Protein AF-O18925-F1 (afdb_monomer_lite)

Foldseek 3Di:
DDDDDDDDDDDDDDDDDDDDDDDDDDDPPPPPPPPPPPVPVPPDVVQVVLLVVLPDDDDDLPQDPVDDDDPVSVVVSVVVSLVVVLVSVLSSLVSHPCSVVDDPVVNVVCSVVVSPD

Sequence (117 aa):
GARKLKKLGNLKLQEEGEASSSTSPNEDQGQRLTVSHIEGYECQPIFLNVLEAIEPGVVCAGHDNNQPDSFAALLSSLNELGERQLVHVVKWAEALPGFRNLHVDDQMAVIQYSWMG

Radius of gyration: 25.47 Å; chains: 1; bounding box: 54×46×54 Å

pLDDT: mean 75.23, std 25.14, range [29.86, 98.12]

Secondary structure (DSSP, 8-state):
-PPPPP--------------------------------TT-SS-HHHHHHHHHHPPPP------TTS---HHHHHHHHHHHHHHHHHHHHHHHHHSTTGGGS-HHHHHHHHHHHH--

Organism: Trichosurus vulpecula (NCBI:txid9337)

Structure (mmCIF, N/CA/C/O backbone):
data_AF-O18925-F1
#
_entry.id   AF-O18925-F1
#
loop_
_atom_site.group_PDB
_atom_site.id
_atom_site.type_symbol
_atom_site.label_atom_id
_atom_site.label_alt_id
_atom_site.label_comp_id
_atom_site.label_asym_id
_atom_site.label_entity_id
_atom_site.label_seq_id
_atom_site.pdbx_PDB_ins_code
_atom_site.Cartn_x
_atom_site.Cartn_y
_atom_site.Cartn_z
_atom_site.occupancy
_atom_site.B_iso_or_equiv
_atom_site.auth_seq_id
_atom_site.auth_comp_id
_atom_site.auth_asym_id
_atom_site.auth_atom_id
_atom_site.pdbx_PDB_model_num
ATOM 1 N N . GLY A 1 1 ? 26.139 35.232 -24.127 1.00 41.44 1 GLY A N 1
ATOM 2 C CA . GLY A 1 1 ? 27.242 35.683 -23.254 1.00 41.44 1 GLY A CA 1
ATOM 3 C C . GLY A 1 1 ? 26.882 35.406 -21.808 1.00 41.44 1 GLY A C 1
ATOM 4 O O . GLY A 1 1 ? 25.783 35.751 -21.403 1.00 41.44 1 GLY A O 1
ATOM 5 N N . ALA A 1 2 ? 27.762 34.707 -21.092 1.00 43.03 2 ALA A N 1
ATOM 6 C CA . ALA A 1 2 ? 27.554 34.097 -19.778 1.00 43.03 2 ALA A CA 1
ATOM 7 C C . ALA A 1 2 ? 27.298 35.094 -18.629 1.00 43.03 2 ALA A C 1
ATOM 9 O O . ALA A 1 2 ? 27.884 36.175 -18.594 1.00 43.03 2 ALA A O 1
ATOM 10 N N . ARG A 1 3 ? 26.477 34.697 -17.645 1.00 62.06 3 ARG A N 1
ATOM 11 C CA . ARG A 1 3 ? 26.323 35.418 -16.371 1.00 62.06 3 ARG A CA 1
ATOM 12 C C . ARG A 1 3 ? 27.359 34.909 -15.365 1.00 62.06 3 ARG A C 1
ATOM 14 O O . ARG A 1 3 ? 27.483 33.710 -15.139 1.00 62.06 3 ARG A O 1
ATOM 21 N N . LYS A 1 4 ? 28.129 35.847 -14.811 1.00 57.34 4 LYS A N 1
ATOM 22 C CA . LYS A 1 4 ? 29.250 35.625 -13.891 1.00 57.34 4 LYS A CA 1
ATOM 23 C C . LYS A 1 4 ? 28.799 35.043 -12.546 1.00 57.34 4 LYS A C 1
ATOM 25 O O . LYS A 1 4 ? 28.034 35.674 -11.825 1.00 57.34 4 LYS A O 1
ATOM 30 N N . LEU A 1 5 ? 29.389 33.909 -12.176 1.00 60.34 5 LEU A N 1
ATOM 31 C CA . LEU A 1 5 ? 29.466 33.409 -10.803 1.00 60.34 5 LEU A CA 1
ATOM 32 C C . LEU A 1 5 ? 30.477 34.258 -10.017 1.00 60.34 5 LEU A C 1
ATOM 34 O O . LEU A 1 5 ? 31.615 34.443 -10.460 1.00 60.34 5 LEU A O 1
ATOM 38 N N . LYS A 1 6 ? 30.072 34.775 -8.854 1.00 57.66 6 LYS A N 1
ATOM 39 C CA . LYS A 1 6 ? 30.988 35.334 -7.855 1.00 57.66 6 LYS A CA 1
ATOM 40 C C . LYS A 1 6 ? 31.239 34.270 -6.795 1.00 57.66 6 LYS A C 1
ATOM 42 O O . LYS A 1 6 ? 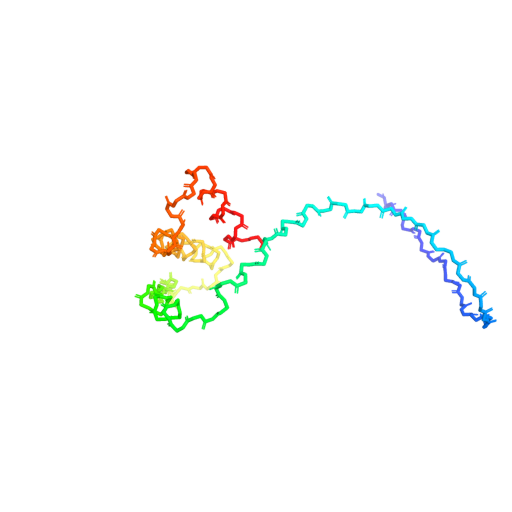30.308 33.703 -6.236 1.00 57.66 6 LYS A O 1
ATOM 47 N N . LYS A 1 7 ? 32.520 33.990 -6.588 1.00 46.81 7 LYS A N 1
ATOM 48 C CA . LYS A 1 7 ? 33.068 32.940 -5.744 1.00 46.81 7 LYS A CA 1
ATOM 49 C C . LYS A 1 7 ? 33.994 33.582 -4.699 1.00 46.81 7 LYS A C 1
ATOM 51 O O . LYS A 1 7 ? 34.743 34.490 -5.046 1.00 46.81 7 LYS A O 1
ATOM 56 N N . LEU A 1 8 ? 33.954 32.992 -3.499 1.00 40.22 8 LEU A N 1
ATOM 57 C CA . LEU A 1 8 ? 34.882 33.035 -2.354 1.00 40.22 8 LEU A CA 1
ATOM 58 C C . LEU A 1 8 ? 34.787 34.189 -1.347 1.00 40.22 8 LEU A C 1
ATOM 60 O O . LEU A 1 8 ? 34.821 35.366 -1.683 1.00 40.22 8 LEU A O 1
ATOM 64 N N . GLY A 1 9 ? 34.773 33.758 -0.085 1.00 33.50 9 GLY A N 1
ATOM 65 C CA . GLY A 1 9 ? 34.952 34.528 1.139 1.00 33.50 9 GLY A CA 1
ATOM 66 C C . GLY A 1 9 ? 35.173 33.555 2.299 1.00 33.50 9 GLY A C 1
ATOM 67 O O . GLY A 1 9 ? 34.317 33.367 3.148 1.00 33.50 9 GLY A O 1
ATOM 68 N N . ASN A 1 10 ? 36.290 32.843 2.241 1.00 37.03 10 ASN A N 1
ATOM 69 C CA . ASN A 1 10 ? 36.839 31.937 3.240 1.00 37.03 10 ASN A CA 1
ATOM 70 C C . ASN A 1 10 ? 37.553 32.750 4.330 1.00 37.03 10 ASN A C 1
ATOM 72 O O . ASN A 1 10 ? 38.547 33.406 4.028 1.00 37.03 10 ASN A O 1
ATOM 76 N N . LEU A 1 11 ? 37.102 32.655 5.586 1.00 38.94 11 LEU A N 1
ATOM 77 C CA . LEU A 1 11 ? 37.883 33.084 6.746 1.00 38.94 11 LEU A CA 1
ATOM 78 C C . LEU A 1 11 ? 38.027 31.926 7.733 1.00 38.94 11 LEU A C 1
ATOM 80 O O . LEU A 1 11 ? 37.102 31.156 7.981 1.00 38.94 11 LEU A O 1
ATOM 84 N N . LYS A 1 12 ? 39.262 31.782 8.193 1.00 32.28 12 LYS A N 1
ATOM 85 C CA . LYS A 1 12 ? 39.818 30.685 8.964 1.00 32.28 12 LYS A CA 1
ATOM 86 C C . LYS A 1 12 ? 39.734 31.014 10.457 1.00 32.28 12 LYS A C 1
ATOM 88 O O . LYS A 1 12 ? 40.010 32.144 10.829 1.00 32.28 12 LYS A O 1
ATOM 93 N N . LEU A 1 13 ? 39.350 29.987 11.215 1.00 32.12 13 LEU A N 1
ATOM 94 C CA . LEU A 1 13 ? 39.704 29.605 12.587 1.00 32.12 13 LEU A CA 1
ATOM 95 C C . LEU A 1 13 ? 40.194 30.645 13.620 1.00 32.12 13 LEU A C 1
ATOM 97 O O . LEU A 1 13 ? 41.164 31.354 13.378 1.00 32.12 13 LEU A O 1
ATOM 101 N N . GLN A 1 14 ? 39.669 30.406 14.835 1.00 29.86 14 GLN A N 1
ATOM 102 C CA . GLN A 1 14 ? 40.340 30.380 16.149 1.00 29.86 14 GLN A CA 1
ATOM 103 C C . GLN A 1 14 ? 40.268 31.651 17.001 1.00 29.86 14 GLN A C 1
ATOM 105 O O . GLN A 1 14 ? 40.945 32.621 16.699 1.00 29.86 14 GLN A O 1
ATOM 110 N N . GLU A 1 15 ? 39.520 31.582 18.113 1.00 31.28 15 GLU A N 1
ATOM 111 C CA . GLU A 1 15 ? 40.071 31.688 19.479 1.00 31.28 15 GLU A CA 1
ATOM 112 C C . GLU A 1 15 ? 39.033 31.234 20.533 1.00 31.28 15 GLU A C 1
ATOM 114 O O . GLU A 1 15 ? 37.828 31.354 20.313 1.00 31.28 15 GLU A O 1
ATOM 119 N N . GLU A 1 16 ? 39.515 30.642 21.631 1.00 34.97 16 GLU A N 1
ATOM 120 C CA . GLU A 1 16 ? 38.760 30.167 22.804 1.00 34.97 16 GLU A CA 1
ATOM 121 C C . GLU A 1 16 ? 38.260 31.312 23.705 1.00 34.97 16 GLU A C 1
ATOM 123 O O . GLU A 1 16 ? 38.868 32.378 23.760 1.00 34.97 16 GLU A O 1
ATOM 128 N N . GLY A 1 17 ? 37.211 31.055 24.498 1.00 32.97 17 GLY A N 1
ATOM 129 C CA . GLY A 1 17 ? 36.827 31.905 25.631 1.00 32.97 17 GLY A CA 1
ATOM 130 C C . GLY A 1 17 ? 35.519 31.470 26.298 1.00 32.97 17 GLY A C 1
ATOM 131 O O . GLY A 1 17 ? 34.456 31.526 25.686 1.00 32.97 17 GLY A O 1
ATOM 132 N N . GLU A 1 18 ? 35.608 31.016 27.549 1.00 31.39 18 GLU A N 1
ATOM 133 C CA . GLU A 1 18 ? 34.506 30.546 28.398 1.00 31.39 18 GLU A CA 1
ATOM 134 C C . GLU A 1 18 ? 33.496 31.635 28.835 1.00 31.39 18 GLU A C 1
ATOM 136 O O . GLU A 1 18 ? 33.819 32.813 28.961 1.00 31.39 18 GLU A O 1
ATOM 141 N N . ALA A 1 19 ? 32.314 31.131 29.225 1.00 33.03 19 ALA A N 1
ATOM 142 C CA . ALA A 1 19 ? 31.346 31.642 30.205 1.00 33.03 19 ALA A CA 1
ATOM 143 C C . ALA A 1 19 ? 30.219 32.617 29.777 1.00 33.03 19 ALA A C 1
ATOM 145 O O . ALA A 1 19 ? 30.422 33.799 29.522 1.00 33.03 19 ALA A O 1
ATOM 146 N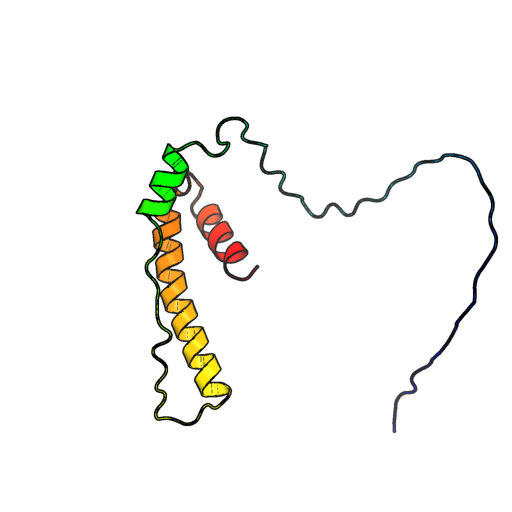 N . SER A 1 20 ? 28.992 32.112 29.997 1.00 30.67 20 SER A N 1
ATOM 147 C CA . SER A 1 20 ? 27.800 32.789 30.558 1.00 30.67 20 SER A CA 1
ATOM 148 C C . SER A 1 20 ? 26.570 32.948 29.645 1.00 30.67 20 SER A C 1
ATOM 150 O O . SER A 1 20 ? 26.576 33.598 28.609 1.00 30.67 20 SER A O 1
ATOM 152 N N . SER A 1 21 ? 25.489 32.334 30.135 1.00 39.88 21 SER A N 1
ATOM 153 C CA . SER A 1 21 ? 24.055 32.399 29.811 1.00 39.88 21 SER A CA 1
ATOM 154 C C . SER A 1 21 ? 23.479 33.640 29.104 1.00 39.88 21 SER A C 1
ATOM 156 O O . SER A 1 21 ? 23.656 34.761 29.577 1.00 39.88 21 SER A O 1
ATOM 158 N N . SER A 1 22 ? 22.617 33.411 28.103 1.00 33.47 22 SER A N 1
ATOM 159 C CA . SER A 1 22 ? 21.286 34.052 27.919 1.00 33.47 22 SER A CA 1
ATOM 160 C C . SER A 1 22 ? 20.631 33.554 26.613 1.00 33.47 22 SER A C 1
ATOM 162 O O . SER A 1 22 ? 21.102 33.808 25.515 1.00 33.47 22 SER A O 1
ATOM 164 N N . THR A 1 23 ? 19.681 32.620 26.695 1.00 40.16 23 THR A N 1
ATOM 165 C CA . THR A 1 23 ? 18.250 32.791 26.355 1.00 40.16 23 THR A CA 1
ATOM 166 C C . THR A 1 23 ? 17.913 33.891 25.333 1.00 40.16 23 THR A C 1
ATOM 168 O O . THR A 1 23 ? 17.910 35.069 25.691 1.00 40.16 23 THR A O 1
ATOM 171 N N . SER A 1 24 ? 17.471 33.508 24.127 1.00 36.22 24 SER A N 1
ATOM 172 C CA . SER A 1 24 ? 16.208 33.993 23.530 1.00 36.22 24 SER A CA 1
ATOM 173 C C . SER A 1 24 ? 15.833 33.267 22.221 1.00 36.22 24 SER A C 1
ATOM 175 O O . SER A 1 24 ? 16.704 32.663 21.596 1.00 36.22 24 SER A O 1
ATOM 177 N N . PRO A 1 25 ? 14.538 33.280 21.843 1.00 46.72 25 PRO A N 1
ATOM 178 C CA . PRO A 1 25 ? 13.903 32.293 20.971 1.00 46.72 25 PRO A CA 1
ATOM 179 C C . PRO A 1 25 ? 13.625 32.839 19.560 1.00 46.72 25 PRO A C 1
ATOM 181 O O . PRO A 1 25 ? 13.456 34.044 19.387 1.00 46.72 25 PRO A O 1
ATOM 184 N N . ASN A 1 26 ? 13.494 31.964 18.558 1.00 35.16 26 ASN A N 1
ATOM 185 C CA . ASN A 1 26 ? 12.544 32.215 17.474 1.00 35.16 26 ASN A CA 1
ATOM 186 C C . ASN A 1 26 ? 12.073 30.909 16.828 1.00 35.16 26 ASN A C 1
ATOM 188 O O . ASN A 1 26 ? 12.821 29.944 16.686 1.00 35.16 26 ASN A O 1
ATOM 192 N N . GLU A 1 27 ? 10.792 30.912 16.519 1.00 40.75 27 GLU A N 1
ATOM 193 C CA . GLU A 1 27 ? 9.903 29.782 16.363 1.00 40.75 27 GLU A CA 1
ATOM 194 C C . GLU A 1 27 ? 9.828 29.365 14.891 1.00 40.75 27 GLU A C 1
ATOM 196 O O . GLU A 1 27 ? 9.225 30.061 14.080 1.00 40.75 27 GLU A O 1
ATOM 201 N N . ASP A 1 28 ? 10.386 28.204 14.544 1.00 41.78 28 ASP A N 1
ATOM 202 C CA . ASP A 1 28 ? 9.869 27.426 13.417 1.00 41.78 28 ASP A CA 1
ATOM 203 C C . ASP A 1 28 ? 8.813 26.482 13.999 1.00 41.78 28 ASP A C 1
ATOM 205 O O . ASP A 1 28 ? 9.086 25.341 14.374 1.00 41.78 28 ASP A O 1
ATOM 209 N N . GLN A 1 29 ? 7.597 27.004 14.182 1.00 46.66 29 GLN A N 1
ATOM 210 C CA . GLN A 1 29 ? 6.419 26.170 14.407 1.00 46.66 29 GLN A CA 1
ATOM 211 C C . GLN A 1 29 ? 6.048 25.502 13.076 1.00 46.66 29 GLN A C 1
ATOM 213 O O . GLN A 1 29 ? 4.980 25.733 12.512 1.00 46.66 29 GLN A O 1
ATOM 218 N N . GLY A 1 30 ? 6.921 24.621 12.580 1.00 44.84 30 GLY A N 1
ATOM 219 C CA . GLY A 1 30 ? 6.431 23.440 11.893 1.00 44.84 30 GLY A CA 1
ATOM 220 C C . GLY A 1 30 ? 5.464 22.787 12.867 1.00 44.84 30 GLY A C 1
ATOM 221 O O . GLY A 1 30 ? 5.854 22.476 13.994 1.00 44.84 30 GLY A O 1
ATOM 222 N N . GLN A 1 31 ? 4.187 22.701 12.491 1.00 43.53 31 GLN A N 1
ATOM 223 C CA . GLN A 1 31 ? 3.152 22.055 13.287 1.00 43.53 31 GLN A CA 1
ATOM 224 C C . GLN A 1 31 ? 3.592 20.614 13.532 1.00 43.53 31 GLN A C 1
ATOM 226 O O . GLN A 1 31 ? 3.300 19.703 12.763 1.00 43.53 31 GLN A O 1
ATOM 231 N N . ARG A 1 32 ? 4.347 20.407 14.609 1.00 45.44 32 ARG A N 1
ATOM 232 C CA . ARG A 1 32 ? 4.589 19.100 15.173 1.00 45.44 32 ARG A CA 1
ATOM 233 C C . ARG A 1 32 ? 3.220 18.687 15.661 1.00 45.44 32 ARG A C 1
ATOM 235 O O . ARG A 1 32 ? 2.786 19.124 16.723 1.00 45.44 32 ARG A O 1
ATOM 242 N N . LEU A 1 33 ? 2.523 17.901 14.847 1.00 47.16 33 LEU A N 1
ATOM 243 C CA . LEU A 1 33 ? 1.406 17.098 15.301 1.00 47.16 33 LEU A CA 1
ATOM 244 C C . LEU A 1 33 ? 1.989 16.205 16.394 1.00 47.16 33 LEU A C 1
ATOM 246 O O . LEU A 1 33 ? 2.564 15.149 16.135 1.00 47.16 33 LEU A O 1
ATOM 250 N N . THR A 1 34 ? 1.967 16.695 17.630 1.00 42.31 34 THR A N 1
ATOM 251 C CA . THR A 1 34 ? 2.242 15.871 18.788 1.00 42.31 34 THR A CA 1
ATOM 252 C C . THR A 1 34 ? 1.061 14.929 18.845 1.00 42.31 34 THR A C 1
ATOM 254 O O . THR A 1 34 ? 0.004 15.292 19.359 1.00 42.31 34 THR A O 1
ATOM 257 N N . VAL A 1 35 ? 1.216 13.747 18.250 1.00 54.59 35 VAL A N 1
ATOM 258 C CA . VAL A 1 35 ? 0.392 12.599 18.604 1.00 54.59 35 VAL A CA 1
ATOM 259 C C . VAL A 1 35 ? 0.522 12.516 20.114 1.00 54.59 35 VAL A C 1
ATOM 261 O O . VAL A 1 35 ? 1.616 12.280 20.631 1.00 54.59 35 VAL A O 1
ATOM 264 N N . SER A 1 36 ? -0.550 12.875 20.819 1.00 48.41 36 SER A N 1
ATOM 265 C CA . SER A 1 36 ? -0.647 12.735 22.263 1.00 48.41 36 SER A CA 1
ATOM 266 C C . SER A 1 36 ? -0.146 11.337 22.572 1.00 48.41 36 SER A C 1
ATOM 268 O O . SER A 1 36 ? -0.662 10.380 21.999 1.00 48.41 36 SER A O 1
ATOM 270 N N . HIS A 1 37 ? 0.908 11.231 23.382 1.00 50.19 37 HIS A N 1
ATOM 271 C CA . HIS A 1 37 ? 1.480 9.949 23.762 1.00 50.19 37 HIS A CA 1
ATOM 272 C C . HIS A 1 37 ? 0.334 9.101 24.307 1.00 50.19 37 HIS A C 1
ATOM 274 O O . HIS A 1 37 ? -0.203 9.393 25.376 1.00 50.19 37 HIS A O 1
ATOM 280 N N . ILE A 1 38 ? -0.123 8.114 23.535 1.00 58.59 38 ILE A N 1
ATOM 281 C CA . ILE A 1 38 ? -1.219 7.267 23.976 1.00 58.59 38 ILE A CA 1
ATOM 282 C C . ILE A 1 38 ? -0.577 6.225 24.881 1.00 58.59 38 ILE A C 1
ATOM 284 O O . ILE A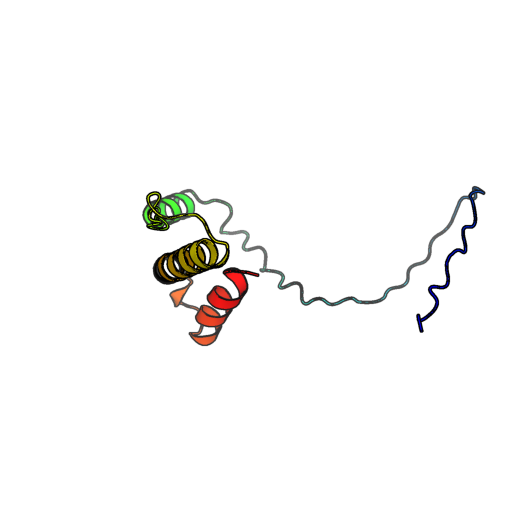 1 38 ? -0.258 5.123 24.451 1.00 58.59 38 ILE A O 1
ATOM 288 N N . GLU A 1 39 ? -0.337 6.601 26.138 1.00 50.81 39 GLU A N 1
ATOM 289 C CA . GLU A 1 39 ? 0.304 5.777 27.178 1.00 50.81 39 GLU A CA 1
ATOM 290 C C . GLU A 1 39 ? -0.385 4.409 27.406 1.00 50.81 39 GLU A C 1
ATOM 292 O O . GLU A 1 39 ? 0.135 3.573 28.136 1.00 50.81 39 GLU A O 1
ATOM 297 N N . GLY A 1 40 ? -1.527 4.135 26.757 1.00 52.91 40 GLY A N 1
ATOM 298 C CA . GLY A 1 40 ? -2.238 2.851 26.794 1.00 52.91 40 GLY A CA 1
ATOM 299 C C . GLY A 1 40 ? -2.010 1.893 25.612 1.00 52.91 40 GLY A C 1
ATOM 300 O O . GLY A 1 40 ? -2.508 0.770 25.675 1.00 52.91 40 GLY A O 1
ATOM 301 N N . TYR A 1 41 ? -1.295 2.288 24.548 1.00 55.41 41 TYR A N 1
ATOM 302 C CA . TYR A 1 41 ? -1.109 1.462 23.336 1.00 55.41 41 TYR A CA 1
ATOM 303 C C . TYR A 1 41 ? 0.335 0.999 23.090 1.00 55.41 41 TYR A C 1
ATOM 305 O O . TYR A 1 41 ? 0.641 0.517 22.001 1.00 55.41 41 TYR A O 1
ATOM 313 N N . GLU A 1 42 ? 1.223 1.097 24.079 1.00 55.31 42 GLU A N 1
ATOM 314 C CA . GLU A 1 42 ? 2.589 0.566 23.970 1.00 55.31 42 GLU A CA 1
ATOM 315 C C . GLU A 1 42 ? 2.556 -0.947 23.688 1.00 55.31 42 GLU A C 1
ATOM 317 O O . GLU A 1 42 ? 2.192 -1.737 24.560 1.00 55.31 42 GLU A O 1
ATOM 322 N N . CYS A 1 43 ? 2.880 -1.324 22.442 1.00 58.50 43 CYS A N 1
ATOM 323 C CA . CYS A 1 43 ? 3.095 -2.681 21.926 1.00 58.50 43 CYS A CA 1
ATOM 324 C C . CYS A 1 43 ? 2.257 -3.785 22.595 1.00 58.50 43 CYS A C 1
ATOM 326 O O . CYS A 1 43 ? 2.792 -4.837 22.960 1.00 58.50 43 CYS A O 1
ATOM 328 N N . GLN A 1 44 ? 0.943 -3.581 22.771 1.00 70.94 44 GLN A N 1
ATOM 329 C CA . GLN A 1 44 ? 0.135 -4.667 23.315 1.00 70.94 44 GLN A CA 1
ATOM 330 C C . GLN A 1 44 ? 0.115 -5.824 22.308 1.00 70.94 44 GLN A C 1
ATOM 332 O O . GLN A 1 44 ? -0.090 -5.578 21.114 1.00 70.94 44 GLN A O 1
ATOM 337 N N . PRO A 1 45 ? 0.258 -7.084 22.763 1.00 77.69 45 PRO A N 1
ATOM 338 C CA . PRO A 1 45 ? 0.315 -8.248 21.877 1.00 77.69 45 PRO A CA 1
ATOM 339 C C . PRO A 1 45 ? -0.867 -8.319 20.906 1.00 77.69 45 PRO A C 1
ATOM 341 O O . PRO A 1 45 ? -0.728 -8.774 19.778 1.00 77.69 45 PRO A O 1
ATOM 344 N N . ILE A 1 46 ? -2.033 -7.817 21.324 1.00 84.62 46 ILE A N 1
ATOM 345 C CA . ILE A 1 46 ? -3.232 -7.799 20.492 1.00 84.62 46 ILE A CA 1
ATOM 346 C C . ILE A 1 46 ? -3.109 -6.885 19.268 1.00 84.62 46 ILE A C 1
ATOM 348 O O . ILE A 1 46 ? -3.605 -7.250 18.208 1.00 84.62 46 ILE A O 1
ATOM 352 N N . PHE A 1 47 ? -2.423 -5.743 19.371 1.00 85.69 47 PHE A N 1
ATOM 353 C CA . PHE A 1 47 ? -2.219 -4.866 18.215 1.00 85.69 47 PHE A CA 1
ATOM 354 C C . PHE A 1 47 ? -1.247 -5.486 17.223 1.00 85.69 47 PHE A C 1
ATOM 356 O O . PHE A 1 47 ? -1.510 -5.439 16.027 1.00 85.69 47 PHE A O 1
ATOM 363 N N . LEU A 1 48 ? -0.181 -6.127 17.711 1.00 89.31 48 LEU A N 1
ATOM 364 C CA . LEU A 1 48 ? 0.766 -6.832 16.846 1.00 89.31 48 LEU A CA 1
ATOM 365 C C . LEU A 1 48 ? 0.080 -7.974 16.085 1.00 89.31 48 LEU A C 1
ATOM 367 O O . LEU A 1 48 ? 0.214 -8.050 14.869 1.00 89.31 48 LEU A O 1
ATOM 371 N N . ASN A 1 49 ? -0.740 -8.777 16.770 1.00 91.81 49 ASN A N 1
ATOM 372 C CA . ASN A 1 49 ? -1.498 -9.858 16.135 1.00 91.81 49 ASN A CA 1
ATOM 373 C C . ASN A 1 49 ? -2.487 -9.340 15.079 1.00 91.81 49 ASN A C 1
ATOM 375 O O . ASN A 1 49 ? -2.673 -9.971 14.042 1.00 91.81 49 ASN A O 1
ATOM 379 N N . VAL A 1 50 ? -3.151 -8.206 15.340 1.00 93.06 50 VAL A N 1
ATOM 380 C CA . VAL A 1 50 ? -4.057 -7.592 14.358 1.00 93.06 50 VAL A CA 1
ATOM 381 C C . VAL A 1 50 ? -3.275 -7.106 13.144 1.00 93.06 50 VAL A C 1
ATOM 383 O O . VAL A 1 50 ? -3.689 -7.401 12.031 1.00 93.06 50 VAL A O 1
ATOM 386 N N . LEU A 1 51 ? -2.155 -6.403 13.347 1.00 94.19 51 LEU A N 1
ATOM 387 C CA . LEU A 1 51 ? -1.319 -5.887 12.261 1.00 94.19 51 LEU A CA 1
ATOM 388 C C . LEU A 1 51 ? -0.774 -7.010 11.371 1.00 94.19 51 LEU A C 1
ATOM 390 O O . LEU A 1 51 ? -0.858 -6.891 10.153 1.00 94.19 51 LEU A O 1
ATOM 394 N N . GLU A 1 52 ? -0.298 -8.105 11.970 1.00 94.50 52 GLU A N 1
ATOM 395 C CA . GLU A 1 52 ? 0.136 -9.309 11.248 1.00 94.50 52 GLU A CA 1
ATOM 396 C C . GLU A 1 52 ? -1.016 -9.914 10.429 1.00 94.50 52 GLU A C 1
ATOM 398 O O . GLU A 1 52 ? -0.854 -10.243 9.257 1.00 94.50 52 GLU A O 1
ATOM 403 N N . ALA A 1 53 ? -2.213 -10.015 11.015 1.00 96.06 53 ALA A N 1
ATOM 404 C CA . ALA A 1 53 ? -3.367 -10.617 10.351 1.00 96.06 53 ALA A CA 1
ATOM 405 C C . ALA A 1 53 ? -3.913 -9.794 9.172 1.00 96.06 53 ALA A C 1
ATOM 407 O O . ALA A 1 53 ? -4.559 -10.360 8.287 1.00 96.06 53 ALA A O 1
ATOM 408 N N . ILE A 1 54 ? -3.704 -8.474 9.168 1.00 96.75 54 ILE A N 1
ATOM 409 C CA . ILE A 1 54 ? -4.183 -7.585 8.099 1.00 96.75 54 ILE A CA 1
ATOM 410 C C . ILE A 1 54 ? -3.089 -7.207 7.098 1.00 96.75 54 ILE A C 1
ATOM 412 O O . ILE A 1 54 ? -3.388 -6.479 6.153 1.00 96.75 54 ILE A O 1
ATOM 416 N N . GLU A 1 55 ? -1.846 -7.661 7.287 1.00 96.44 55 GLU A N 1
ATOM 417 C CA . GLU A 1 55 ? -0.716 -7.279 6.441 1.00 96.44 55 GLU A CA 1
ATOM 418 C C . GLU A 1 55 ? -1.010 -7.540 4.948 1.00 96.44 55 GLU A C 1
ATOM 420 O O . GLU A 1 55 ? -1.441 -8.638 4.570 1.00 96.44 55 GLU A O 1
ATOM 425 N N . PRO A 1 56 ? -0.803 -6.546 4.062 1.00 96.38 56 PRO A N 1
ATOM 426 C CA . PRO A 1 56 ? -1.003 -6.751 2.640 1.00 96.38 56 PRO A CA 1
ATOM 427 C C . PRO A 1 56 ? -0.031 -7.784 2.078 1.00 96.38 56 PRO A C 1
ATOM 429 O O . PRO A 1 56 ? 1.178 -7.702 2.277 1.00 96.38 56 PRO A O 1
ATOM 432 N N . GLY A 1 57 ? -0.548 -8.709 1.271 1.00 95.81 57 GLY A N 1
ATOM 433 C CA . GLY A 1 57 ? 0.304 -9.581 0.469 1.00 95.81 57 GLY A CA 1
ATOM 434 C C . GLY A 1 57 ? 1.183 -8.793 -0.511 1.00 95.81 57 GLY A C 1
ATOM 435 O O . GLY A 1 57 ? 0.821 -7.707 -0.971 1.00 95.81 57 GLY A O 1
ATOM 436 N N . VAL A 1 58 ? 2.327 -9.379 -0.871 1.00 95.56 58 VAL A N 1
ATOM 437 C CA . VAL A 1 58 ? 3.270 -8.791 -1.831 1.00 95.56 58 VAL A CA 1
ATOM 438 C C . VAL A 1 58 ? 2.625 -8.655 -3.213 1.00 95.56 58 VAL A C 1
ATOM 440 O O . VAL A 1 58 ? 2.022 -9.597 -3.731 1.00 95.56 58 VAL A O 1
ATOM 443 N N . VAL A 1 59 ? 2.811 -7.489 -3.835 1.00 95.00 59 VAL A N 1
ATOM 444 C CA . VAL A 1 59 ? 2.385 -7.201 -5.211 1.00 95.00 59 VAL A CA 1
ATOM 445 C C . VAL A 1 59 ? 3.618 -7.095 -6.106 1.00 95.00 59 VAL A C 1
ATOM 447 O O . VAL A 1 59 ? 4.561 -6.372 -5.793 1.00 95.00 59 VAL A O 1
ATOM 450 N N . CYS A 1 60 ? 3.610 -7.802 -7.236 1.00 93.19 60 CYS A N 1
ATOM 451 C CA . CYS A 1 60 ? 4.699 -7.764 -8.212 1.00 93.19 60 CYS A CA 1
ATOM 452 C C . CYS A 1 60 ? 4.466 -6.672 -9.262 1.00 93.19 60 CYS A C 1
ATOM 454 O O . CYS A 1 60 ? 3.327 -6.435 -9.664 1.00 93.19 60 CYS A O 1
ATOM 456 N N . ALA A 1 61 ? 5.542 -6.063 -9.774 1.00 91.31 61 ALA A N 1
ATOM 457 C CA . ALA A 1 61 ? 5.461 -5.049 -10.832 1.00 91.31 61 ALA A CA 1
ATOM 458 C C . ALA A 1 61 ? 4.795 -5.581 -12.113 1.00 91.31 61 ALA A C 1
ATOM 460 O O . ALA A 1 61 ? 4.053 -4.853 -12.766 1.00 91.31 61 ALA A O 1
ATOM 461 N N . GLY A 1 62 ? 4.978 -6.871 -12.420 1.00 88.38 62 GLY A N 1
ATOM 462 C CA . GLY A 1 62 ? 4.472 -7.477 -13.656 1.00 88.38 62 GLY A CA 1
ATOM 463 C C . GLY A 1 62 ? 5.292 -7.093 -14.891 1.00 88.38 62 GLY A C 1
ATOM 464 O O . GLY A 1 62 ? 4.812 -7.246 -16.007 1.00 88.38 62 GLY A O 1
ATOM 465 N N . HIS A 1 63 ? 6.516 -6.592 -14.686 1.00 90.69 63 HIS A N 1
ATOM 466 C CA . HIS A 1 63 ? 7.425 -6.172 -15.750 1.00 90.69 63 HIS A CA 1
ATOM 467 C C . HIS A 1 63 ? 7.799 -7.335 -16.676 1.00 90.69 63 HIS A C 1
ATOM 469 O O . HIS A 1 63 ? 8.217 -8.400 -16.209 1.00 90.69 63 HIS A O 1
ATOM 475 N N . ASP A 1 64 ? 7.679 -7.120 -17.985 1.00 88.06 64 ASP A N 1
ATOM 476 C CA . ASP A 1 64 ? 8.090 -8.090 -18.998 1.00 88.06 64 ASP A CA 1
ATOM 477 C C . ASP A 1 64 ? 9.598 -7.990 -19.255 1.00 88.06 64 ASP A C 1
ATOM 479 O O . ASP A 1 64 ? 10.072 -7.119 -19.982 1.00 88.06 64 ASP A O 1
ATOM 483 N N . ASN A 1 65 ? 10.350 -8.931 -18.685 1.00 88.12 65 ASN A N 1
ATOM 484 C CA . ASN A 1 65 ? 11.808 -9.001 -18.819 1.00 88.12 65 ASN A CA 1
ATOM 485 C C . ASN A 1 65 ? 12.283 -9.400 -20.232 1.00 88.12 65 ASN A C 1
ATOM 487 O O . ASN A 1 65 ? 13.487 -9.454 -20.475 1.00 88.12 65 ASN A O 1
ATOM 491 N N . ASN A 1 66 ? 11.372 -9.706 -21.163 1.00 91.00 66 ASN A N 1
ATOM 492 C CA . ASN A 1 66 ? 11.727 -9.985 -22.558 1.00 91.00 66 ASN A CA 1
ATOM 493 C C . ASN A 1 66 ? 11.853 -8.710 -23.406 1.00 91.00 66 ASN A C 1
ATOM 495 O O . ASN A 1 66 ? 12.288 -8.785 -24.557 1.00 91.00 66 ASN A O 1
ATOM 499 N N . GLN A 1 67 ? 11.470 -7.551 -22.865 1.00 84.56 67 GLN A N 1
ATOM 500 C CA . GLN A 1 67 ? 11.574 -6.263 -23.545 1.00 84.56 67 GLN A CA 1
ATOM 501 C C . GLN A 1 67 ? 12.753 -5.439 -23.016 1.00 84.56 67 GLN A C 1
ATOM 503 O O . GLN A 1 67 ? 13.157 -5.604 -21.868 1.00 84.56 67 GLN A O 1
ATOM 508 N N . PRO A 1 68 ? 13.338 -4.551 -23.841 1.00 89.44 68 PRO A N 1
ATOM 509 C CA . PRO A 1 68 ? 14.426 -3.695 -23.392 1.00 89.44 68 PRO A CA 1
ATOM 510 C C . PRO A 1 68 ? 13.955 -2.701 -22.321 1.00 89.44 68 PRO A C 1
ATOM 512 O O . PRO A 1 68 ? 12.967 -1.985 -22.504 1.00 89.44 68 PRO A O 1
ATOM 515 N N . ASP A 1 69 ? 14.730 -2.594 -21.242 1.00 91.56 69 ASP A N 1
ATOM 516 C CA . ASP A 1 69 ? 14.486 -1.651 -20.152 1.00 91.56 69 ASP A CA 1
ATOM 517 C C . ASP A 1 69 ? 14.781 -0.212 -20.587 1.00 91.56 69 ASP A C 1
ATOM 519 O O . ASP A 1 69 ? 15.903 0.293 -20.503 1.00 91.56 69 ASP A O 1
ATOM 523 N N . SER A 1 70 ? 13.745 0.476 -21.062 1.00 94.12 70 SER A N 1
ATOM 524 C CA . SER A 1 70 ? 13.778 1.927 -21.233 1.00 94.12 70 SER A CA 1
ATOM 525 C C . SER A 1 70 ? 13.317 2.631 -19.957 1.00 94.12 70 SER A C 1
ATOM 527 O O . SER A 1 70 ? 12.487 2.113 -19.210 1.00 94.12 70 SER A O 1
ATOM 529 N N . PHE A 1 71 ? 13.796 3.859 -19.735 1.00 95.56 71 PHE A N 1
ATOM 530 C CA . PHE A 1 71 ? 13.352 4.686 -18.607 1.00 95.56 71 PHE A CA 1
ATOM 531 C C . PHE A 1 71 ? 11.823 4.838 -18.563 1.00 95.56 71 PHE A C 1
ATOM 533 O O . PHE A 1 71 ? 11.220 4.718 -17.501 1.00 95.56 71 PHE A O 1
ATOM 540 N N . ALA A 1 72 ? 11.198 5.058 -19.724 1.00 93.50 72 ALA A N 1
ATOM 541 C CA . ALA A 1 72 ? 9.750 5.194 -19.827 1.00 93.50 72 ALA A CA 1
ATOM 542 C C . ALA A 1 72 ? 9.023 3.898 -19.431 1.00 93.50 72 ALA A C 1
ATOM 544 O O . ALA A 1 72 ? 8.084 3.954 -18.645 1.00 93.50 72 ALA A O 1
ATOM 545 N N . ALA A 1 73 ? 9.488 2.741 -19.917 1.00 92.12 73 ALA A N 1
ATOM 546 C CA . ALA A 1 73 ? 8.881 1.448 -19.596 1.00 92.12 73 ALA A CA 1
ATOM 547 C C . ALA A 1 73 ? 8.984 1.116 -18.099 1.00 92.12 73 ALA A C 1
ATOM 549 O O . ALA A 1 73 ? 7.998 0.707 -17.488 1.00 92.12 73 ALA A O 1
ATOM 550 N N . LEU A 1 74 ? 10.151 1.350 -17.491 1.00 95.06 74 LEU A N 1
ATOM 551 C CA . LEU A 1 74 ? 10.349 1.136 -16.058 1.00 95.06 74 LEU A CA 1
ATOM 552 C C . LEU A 1 74 ? 9.468 2.066 -15.216 1.00 95.06 74 LEU A C 1
ATOM 554 O O . LEU A 1 74 ? 8.844 1.612 -14.262 1.00 95.06 74 LEU A O 1
ATOM 558 N N . LEU A 1 75 ? 9.373 3.350 -15.577 1.00 95.94 75 LEU A N 1
ATOM 559 C CA . LEU A 1 75 ? 8.540 4.304 -14.845 1.00 95.94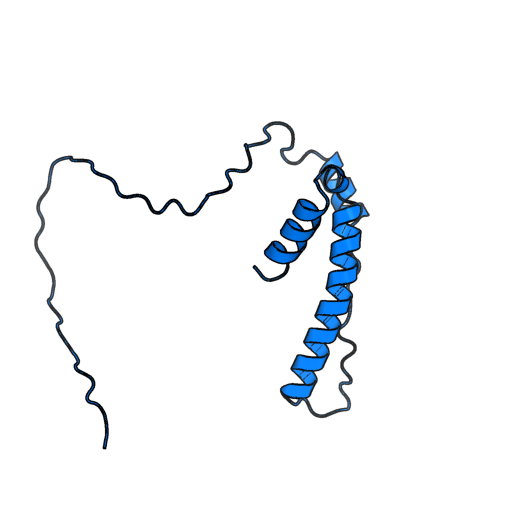 75 LEU A CA 1
ATOM 560 C C . LEU A 1 75 ? 7.049 3.960 -14.949 1.00 95.94 75 LEU A C 1
ATOM 562 O O . LEU A 1 75 ? 6.342 4.029 -13.948 1.00 95.94 75 LEU A O 1
ATOM 566 N N . SER A 1 76 ? 6.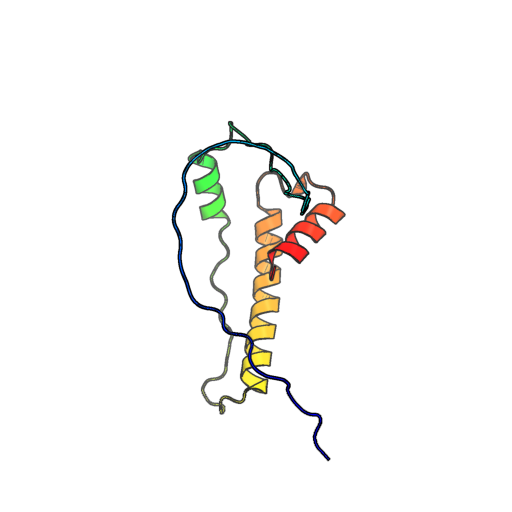576 3.545 -16.126 1.00 93.94 76 SER A N 1
ATOM 567 C CA . SER A 1 76 ? 5.207 3.048 -16.297 1.00 93.94 76 SER A CA 1
ATOM 568 C C . SER A 1 76 ? 4.943 1.817 -15.427 1.00 93.94 76 SER A C 1
ATOM 57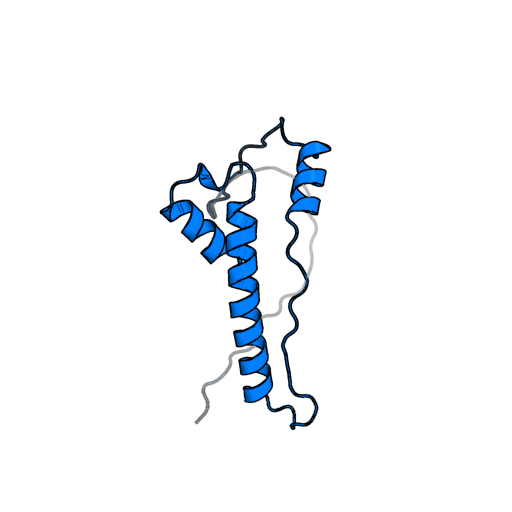0 O O . SER A 1 76 ? 3.970 1.806 -14.682 1.00 93.94 76 SER A O 1
ATOM 572 N N . SER A 1 77 ? 5.846 0.834 -15.444 1.00 95.44 77 SER A N 1
ATOM 573 C CA . SER A 1 77 ? 5.751 -0.382 -14.622 1.00 95.44 77 SER A CA 1
ATOM 574 C C . SER A 1 77 ? 5.709 -0.073 -13.117 1.00 95.44 77 SER A C 1
ATOM 576 O O . SER A 1 77 ? 4.898 -0.633 -12.378 1.00 95.44 77 SER A O 1
ATOM 578 N N . LEU A 1 78 ? 6.530 0.877 -12.656 1.00 96.25 78 LEU A N 1
ATOM 579 C CA . LEU A 1 78 ? 6.531 1.340 -11.267 1.00 96.25 78 LEU A CA 1
ATOM 580 C C . LEU A 1 78 ? 5.255 2.105 -10.897 1.00 96.25 78 LEU A C 1
ATOM 582 O O . LEU A 1 78 ? 4.729 1.892 -9.807 1.00 96.25 78 LEU A O 1
ATOM 586 N N . ASN A 1 79 ? 4.735 2.958 -11.783 1.00 96.31 79 ASN A N 1
ATOM 587 C CA . ASN A 1 79 ? 3.476 3.667 -11.545 1.00 96.31 79 ASN A CA 1
ATOM 588 C C . ASN A 1 79 ? 2.305 2.687 -11.426 1.00 96.31 79 ASN A C 1
ATOM 590 O O . ASN A 1 79 ? 1.543 2.764 -10.467 1.00 96.31 79 ASN A O 1
ATOM 594 N N . GLU A 1 80 ? 2.203 1.720 -12.339 1.00 96.50 80 GLU A N 1
ATOM 595 C CA . GLU A 1 80 ? 1.164 0.690 -12.272 1.00 96.50 80 GLU A CA 1
ATOM 596 C C . GLU A 1 80 ? 1.290 -0.177 -11.012 1.00 96.50 80 GLU A C 1
ATOM 598 O O . GLU A 1 80 ? 0.284 -0.572 -10.418 1.00 96.50 80 GLU A O 1
ATOM 603 N N . LEU A 1 81 ? 2.519 -0.484 -10.581 1.00 97.50 81 LEU A N 1
ATOM 604 C CA . LEU A 1 81 ? 2.748 -1.148 -9.301 1.00 97.50 81 LEU A CA 1
ATOM 605 C C . LEU A 1 81 ? 2.244 -0.286 -8.139 1.00 97.50 81 LEU A C 1
ATOM 607 O O . LEU A 1 81 ? 1.534 -0.801 -7.277 1.00 97.50 81 LEU A O 1
ATOM 611 N N . GLY A 1 82 ? 2.579 1.005 -8.131 1.00 97.12 82 GLY A N 1
ATOM 612 C CA . GLY A 1 82 ? 2.145 1.954 -7.110 1.00 97.12 82 GLY A CA 1
ATOM 613 C C . GLY A 1 82 ? 0.622 2.060 -7.024 1.00 97.12 82 GLY A C 1
ATOM 614 O O . GLY A 1 82 ? 0.070 1.985 -5.932 1.00 97.12 82 GLY A O 1
ATOM 615 N N . GLU A 1 83 ? -0.077 2.131 -8.160 1.00 96.38 83 GLU A N 1
ATOM 616 C CA . GLU A 1 83 ? -1.545 2.119 -8.212 1.00 96.38 83 GLU A CA 1
ATOM 617 C C . GLU A 1 83 ? -2.130 0.844 -7.590 1.00 96.38 83 GLU A C 1
ATOM 619 O O . GLU A 1 83 ? -3.050 0.907 -6.770 1.00 96.38 83 GLU A O 1
ATOM 624 N N . ARG A 1 84 ? -1.569 -0.325 -7.927 1.00 97.00 84 ARG A N 1
ATOM 625 C CA . ARG A 1 84 ? -2.000 -1.607 -7.350 1.00 97.00 84 ARG A CA 1
ATOM 626 C C . ARG A 1 84 ? -1.732 -1.663 -5.849 1.00 97.00 84 ARG A C 1
ATOM 628 O O . ARG A 1 84 ? -2.606 -2.084 -5.097 1.00 97.00 84 ARG A O 1
ATOM 635 N N . GLN A 1 85 ? -0.562 -1.224 -5.396 1.00 97.75 85 GLN A N 1
ATOM 636 C CA . GLN A 1 85 ? -0.229 -1.189 -3.972 1.00 97.75 85 GLN A CA 1
ATOM 637 C C . GLN A 1 85 ? -1.117 -0.203 -3.200 1.00 97.75 85 GLN A C 1
ATOM 639 O O . GLN A 1 85 ? -1.544 -0.522 -2.092 1.00 97.75 85 GLN A O 1
ATOM 644 N N . LEU A 1 86 ? -1.481 0.940 -3.788 1.00 97.31 86 LEU A N 1
ATOM 645 C CA . LEU A 1 86 ? -2.354 1.922 -3.147 1.00 97.31 86 LEU A CA 1
ATOM 646 C C . LEU A 1 86 ? -3.739 1.335 -2.838 1.00 97.31 86 LEU A C 1
ATOM 648 O O . LEU A 1 86 ? -4.266 1.546 -1.749 1.00 97.31 86 LEU A O 1
ATOM 652 N N . VAL A 1 87 ? -4.302 0.518 -3.737 1.00 97.00 87 VAL A N 1
ATOM 653 C CA . VAL A 1 87 ? -5.559 -0.212 -3.470 1.00 97.00 87 VAL A CA 1
ATOM 654 C C . VAL A 1 87 ? -5.435 -1.106 -2.231 1.00 97.00 87 VAL A C 1
ATOM 656 O O . VAL A 1 87 ? -6.382 -1.230 -1.453 1.00 97.00 87 VAL A O 1
ATOM 659 N N . HIS A 1 88 ? -4.276 -1.736 -2.036 1.00 97.12 88 HIS A N 1
ATOM 660 C CA . HIS A 1 88 ? -4.017 -2.575 -0.870 1.00 97.12 88 HIS A CA 1
ATOM 661 C C . HIS A 1 88 ? -3.830 -1.740 0.401 1.00 97.12 88 HIS A C 1
ATOM 663 O O . HIS A 1 88 ? -4.362 -2.118 1.440 1.00 97.12 88 HIS A O 1
ATOM 669 N N . VAL A 1 89 ? -3.159 -0.588 0.319 1.00 96.94 89 VAL A N 1
ATOM 670 C CA . VAL A 1 89 ? -3.009 0.339 1.451 1.00 96.94 89 VAL A CA 1
ATOM 671 C C . VAL A 1 89 ? -4.344 0.897 1.918 1.00 96.94 89 VAL A C 1
ATOM 673 O O . VAL A 1 89 ? -4.580 0.943 3.120 1.00 96.94 89 VAL A O 1
ATOM 676 N N . VAL A 1 90 ? -5.249 1.253 1.003 1.00 97.12 90 VAL A N 1
ATOM 677 C CA . VAL A 1 90 ? -6.598 1.713 1.373 1.00 97.12 90 VAL A CA 1
ATOM 678 C C . VAL A 1 90 ? -7.340 0.623 2.151 1.00 97.12 90 VAL A C 1
ATOM 680 O O . VAL A 1 90 ? -7.844 0.879 3.240 1.00 97.12 90 VAL A O 1
ATOM 683 N N . LYS A 1 91 ? -7.344 -0.618 1.645 1.00 97.12 91 LYS A N 1
ATOM 684 C CA . LYS A 1 91 ? -7.987 -1.756 2.327 1.00 97.12 91 LYS A CA 1
ATOM 685 C C . LYS A 1 91 ? -7.348 -2.072 3.679 1.00 97.12 91 LYS A C 1
ATOM 687 O O . LYS A 1 91 ? -8.051 -2.406 4.627 1.00 97.12 91 LYS A O 1
ATOM 692 N N . TRP A 1 92 ? -6.024 -1.977 3.763 1.00 97.69 92 TRP A N 1
ATOM 693 C CA . TRP A 1 92 ? -5.284 -2.153 5.008 1.00 97.69 92 TRP A CA 1
ATOM 694 C C . TRP A 1 92 ? -5.658 -1.084 6.034 1.00 97.69 92 TRP A C 1
ATOM 696 O O . TRP A 1 92 ? -5.990 -1.416 7.169 1.00 97.69 92 TRP A O 1
ATOM 706 N N . ALA A 1 93 ? -5.693 0.184 5.619 1.00 97.31 93 ALA A N 1
ATOM 707 C CA . ALA A 1 93 ? -6.079 1.294 6.478 1.00 97.31 93 ALA A CA 1
ATOM 708 C C . ALA A 1 93 ? -7.521 1.137 6.985 1.00 97.31 93 ALA A C 1
ATOM 710 O O . ALA A 1 93 ? -7.772 1.290 8.175 1.00 97.31 93 ALA A O 1
ATOM 711 N N . GLU A 1 94 ? -8.464 0.732 6.128 1.00 96.75 94 GLU A N 1
ATOM 712 C CA . GLU A 1 94 ? -9.843 0.428 6.538 1.00 96.75 94 GLU A CA 1
ATOM 713 C C . GLU A 1 94 ? -9.940 -0.690 7.592 1.00 96.75 94 GLU A C 1
ATOM 715 O O . GLU A 1 94 ? -10.881 -0.698 8.391 1.00 96.75 94 GLU A O 1
ATOM 720 N N . ALA A 1 95 ? -8.989 -1.627 7.602 1.00 95.94 95 ALA A N 1
ATOM 721 C CA . ALA A 1 95 ? -8.924 -2.725 8.562 1.00 95.94 95 ALA A CA 1
ATOM 722 C C . ALA A 1 95 ? -8.212 -2.352 9.877 1.00 95.94 95 ALA A C 1
ATOM 724 O O . ALA A 1 95 ? -8.307 -3.105 10.850 1.00 95.94 95 ALA A O 1
ATOM 725 N N . LEU A 1 96 ? -7.534 -1.199 9.946 1.00 95.69 96 LEU A N 1
ATOM 726 C CA . LEU A 1 96 ? -6.873 -0.744 11.166 1.00 95.69 96 LEU A CA 1
ATOM 727 C C . LEU A 1 96 ? -7.895 -0.382 12.259 1.00 95.69 96 LEU A C 1
ATOM 729 O O . LEU A 1 96 ? -8.819 0.408 12.018 1.00 95.69 96 LEU A O 1
ATOM 733 N N . PRO A 1 97 ? -7.707 -0.872 13.500 1.00 92.12 97 PRO A N 1
ATOM 734 C CA . PRO A 1 97 ? -8.526 -0.460 14.631 1.00 92.12 97 PRO A CA 1
ATOM 735 C C . PRO A 1 97 ? -8.511 1.062 14.813 1.00 92.12 97 PRO A C 1
ATOM 737 O O . PRO A 1 97 ? -7.462 1.676 14.975 1.00 92.12 97 PRO A O 1
ATOM 740 N N . GLY A 1 98 ? -9.694 1.675 14.795 1.00 92.25 98 GLY A N 1
ATOM 741 C CA . GLY A 1 98 ? -9.865 3.113 15.012 1.00 92.25 98 GLY A CA 1
ATOM 742 C C . GLY A 1 98 ? -9.759 3.990 13.762 1.00 92.25 98 GLY A C 1
ATOM 743 O O . GLY A 1 98 ? -10.263 5.109 13.802 1.00 92.25 98 GLY A O 1
ATOM 744 N N . PHE A 1 99 ? -9.222 3.504 12.637 1.00 96.12 99 PHE A N 1
ATOM 745 C CA . PHE A 1 99 ? -9.093 4.322 11.420 1.00 96.12 99 PHE A CA 1
ATOM 746 C C . PHE A 1 99 ? -10.457 4.767 10.874 1.00 96.12 99 PHE A C 1
ATOM 748 O O . PHE A 1 99 ? -10.671 5.941 10.582 1.00 96.12 99 PHE A O 1
ATOM 755 N N . ARG A 1 100 ? -11.436 3.855 10.855 1.00 96.25 100 ARG A N 1
ATOM 756 C CA . ARG A 1 100 ? -12.814 4.146 10.417 1.00 96.25 100 ARG A CA 1
ATOM 757 C C . ARG A 1 100 ? -13.585 5.091 11.345 1.00 96.25 100 ARG A C 1
ATOM 759 O O . ARG A 1 100 ? -14.672 5.526 10.976 1.00 96.25 100 ARG A O 1
ATOM 766 N N . ASN A 1 101 ? -13.051 5.388 12.533 1.00 97.38 101 ASN A N 1
ATOM 767 C CA . ASN A 1 101 ? -13.655 6.344 13.464 1.00 97.38 101 ASN A CA 1
ATOM 768 C C . ASN A 1 101 ? -13.275 7.796 13.131 1.00 97.38 101 ASN A C 1
ATOM 770 O O . ASN A 1 101 ? -13.877 8.715 13.682 1.00 97.38 101 ASN A O 1
ATOM 774 N N . LEU A 1 102 ? -12.281 8.006 12.261 1.00 96.69 102 LEU A N 1
ATOM 775 C CA . LEU A 1 102 ? -11.906 9.328 11.764 1.00 96.69 102 LEU A CA 1
ATOM 776 C C . LEU A 1 102 ? -12.950 9.854 10.772 1.00 96.69 102 LEU A C 1
ATOM 778 O O . LEU A 1 102 ? -13.656 9.073 10.126 1.00 96.69 102 LEU A O 1
ATOM 782 N N . HIS A 1 103 ? -13.017 11.178 10.604 1.00 97.94 103 HIS A N 1
ATOM 783 C CA . HIS A 1 103 ? -13.815 11.777 9.535 1.00 97.94 103 HIS A CA 1
ATOM 784 C C . HIS A 1 103 ? -13.299 11.319 8.162 1.00 97.94 103 HIS A C 1
ATOM 786 O O . HIS A 1 103 ? -12.108 11.058 8.005 1.00 97.94 103 HIS A O 1
ATOM 792 N N . VAL A 1 104 ? -14.170 11.231 7.150 1.00 97.38 104 VAL A N 1
ATOM 793 C CA . VAL A 1 104 ? -13.766 10.763 5.810 1.00 97.38 104 VAL A CA 1
ATOM 794 C C . VAL A 1 104 ? -12.661 11.634 5.206 1.00 97.38 104 VAL A C 1
ATOM 796 O O . VAL A 1 104 ? -11.715 11.104 4.632 1.00 97.38 104 VAL A O 1
ATOM 799 N N . ASP A 1 105 ? -12.724 12.950 5.413 1.00 98.12 105 ASP A N 1
ATOM 800 C CA . ASP A 1 105 ? -11.682 13.869 4.943 1.00 98.12 105 ASP A CA 1
ATOM 801 C C . ASP A 1 105 ? -10.337 13.600 5.631 1.00 98.12 105 ASP A C 1
ATOM 803 O O . ASP A 1 105 ? -9.299 13.633 4.975 1.00 98.12 105 ASP A O 1
ATOM 807 N N . ASP A 1 106 ? -10.352 13.249 6.920 1.00 98.00 106 ASP A N 1
ATOM 808 C CA . ASP A 1 106 ? -9.141 12.910 7.671 1.00 98.00 106 ASP A CA 1
ATOM 809 C C . ASP A 1 106 ? -8.577 11.549 7.237 1.00 98.00 106 ASP A C 1
ATOM 811 O O . ASP A 1 106 ? -7.364 11.402 7.099 1.00 98.00 106 ASP A O 1
ATOM 815 N N . GLN A 1 107 ? -9.439 10.561 6.958 1.00 97.75 107 GLN A N 1
ATOM 816 C CA . GLN A 1 107 ? -9.017 9.274 6.388 1.00 97.75 107 GLN A CA 1
ATOM 817 C C . GLN A 1 107 ? -8.313 9.485 5.042 1.00 97.75 107 GLN A C 1
ATOM 819 O O . GLN A 1 107 ? -7.226 8.948 4.812 1.00 97.75 107 GLN A O 1
ATOM 824 N N . MET A 1 108 ? -8.900 10.313 4.172 1.00 97.69 108 MET A N 1
ATOM 825 C CA . MET A 1 108 ? -8.304 10.664 2.884 1.00 97.69 108 MET A CA 1
ATOM 826 C C . MET A 1 108 ? -6.988 11.423 3.058 1.00 97.69 108 MET A C 1
ATOM 828 O O . MET A 1 108 ? -6.013 11.088 2.386 1.00 97.69 108 MET A O 1
ATOM 832 N N . ALA A 1 109 ? -6.932 12.395 3.971 1.00 96.81 109 ALA A N 1
ATOM 833 C CA . ALA A 1 109 ? -5.727 13.169 4.242 1.00 96.81 109 ALA A CA 1
ATOM 834 C C . ALA A 1 109 ? -4.579 12.274 4.728 1.00 96.81 109 ALA A C 1
ATOM 836 O O . ALA A 1 109 ? -3.479 12.353 4.185 1.00 96.81 109 ALA A O 1
ATOM 837 N N . VAL A 1 110 ? -4.824 11.375 5.689 1.00 96.69 110 VAL A N 1
ATOM 838 C CA . VAL A 1 110 ? -3.788 10.454 6.184 1.00 96.69 110 VAL A CA 1
ATOM 839 C C . VAL A 1 110 ? -3.241 9.589 5.051 1.00 96.69 110 VAL A C 1
ATOM 841 O O . VAL A 1 110 ? -2.024 9.487 4.911 1.00 96.69 110 VAL A O 1
ATOM 844 N N . ILE A 1 111 ? -4.100 9.010 4.207 1.00 96.31 111 ILE A N 1
ATOM 845 C CA . ILE A 1 111 ? -3.653 8.176 3.079 1.00 96.31 111 ILE A CA 1
ATOM 846 C C . ILE A 1 111 ? -2.839 9.008 2.077 1.00 96.31 111 ILE A C 1
ATOM 848 O O . ILE A 1 111 ? -1.751 8.601 1.676 1.00 96.31 111 ILE A O 1
ATOM 852 N N . GLN A 1 112 ? -3.331 10.189 1.698 1.00 95.69 112 GLN A N 1
ATOM 853 C CA . GLN A 1 112 ? -2.677 11.046 0.706 1.00 95.69 112 GLN A CA 1
ATOM 854 C C . GLN A 1 112 ? -1.316 11.569 1.177 1.00 95.69 112 GLN A C 1
ATOM 856 O O . GLN A 1 112 ? -0.368 11.575 0.394 1.00 95.69 112 GLN A O 1
ATOM 861 N N . TYR A 1 113 ? -1.205 11.989 2.440 1.00 95.75 113 TYR A N 1
ATOM 862 C CA . TYR A 1 113 ? 0.037 12.542 2.980 1.00 95.75 113 TYR A CA 1
ATOM 863 C C . TYR A 1 113 ? 1.060 11.476 3.383 1.00 95.75 113 TYR A C 1
ATOM 865 O O . TYR A 1 113 ? 2.248 11.773 3.374 1.00 95.75 113 TYR A O 1
ATOM 873 N N . SER A 1 114 ? 0.641 10.251 3.724 1.00 94.19 114 SER A N 1
ATOM 874 C CA . SER A 1 114 ? 1.571 9.192 4.160 1.00 94.19 114 SER A CA 1
ATOM 875 C C . SER A 1 114 ? 2.108 8.309 3.033 1.00 94.19 114 SER A C 1
ATOM 877 O O . SER A 1 114 ? 3.132 7.660 3.217 1.00 94.19 114 SER A O 1
ATOM 879 N N . TRP A 1 115 ? 1.452 8.271 1.871 1.00 91.25 115 TRP A N 1
ATOM 880 C CA . TRP A 1 115 ? 1.826 7.357 0.787 1.00 91.25 115 TRP A CA 1
ATOM 881 C C . TRP A 1 115 ? 3.206 7.655 0.173 1.00 91.25 115 TRP A C 1
ATOM 883 O O . TRP A 1 115 ? 3.990 6.741 -0.068 1.00 91.25 115 TRP A O 1
ATOM 893 N N . MET A 1 116 ? 3.508 8.930 -0.083 1.00 86.25 116 MET A N 1
ATOM 894 C CA . MET A 1 116 ? 4.773 9.389 -0.688 1.00 86.25 116 MET A CA 1
ATOM 895 C C . MET A 1 116 ? 5.355 10.628 0.018 1.00 86.25 116 MET A C 1
ATOM 897 O O . MET A 1 116 ? 6.145 11.357 -0.585 1.00 86.25 116 MET A O 1
ATOM 901 N N . GLY A 1 117 ? 4.902 10.899 1.248 1.00 68.69 117 GLY A N 1
ATOM 902 C CA . GLY A 1 117 ? 5.364 12.020 2.074 1.00 68.69 117 GLY A CA 1
ATOM 903 C C . GLY A 1 117 ? 6.786 11.863 2.592 1.00 68.69 117 GLY A C 1
ATOM 904 O O . GLY A 1 117 ? 7.260 10.711 2.709 1.00 68.69 117 GLY A O 1
#

InterPro domains:
  IPR000536 Nuclear hormone receptor, ligand-binding domain [PF00104] (72-116)
  IPR000536 Nuclear hormone receptor, ligand-binding domain [PS51843] (42-117)
  IPR001723 Nuclear hormone receptor [PR00398] (81-102)
  IPR001723 Nuclear hormone receptor [PR00398] (102-117)
  IPR035500 Nuclear hormone receptor-like domain superfamily [G3DSA:1.10.565.10] (44-117)
  IPR035500 Nuclear hormone receptor-like domain superfamily [SSF48508] (18-116)
  IPR050200 Nuclear hormone receptor family NR3 subfamily [PTHR48092] (3-117)